Protein 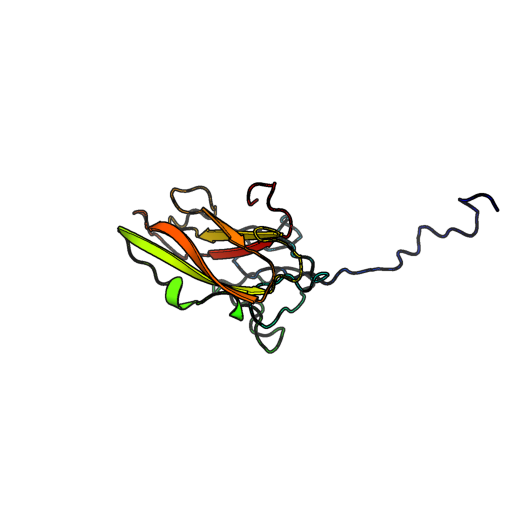AF-A0A962CKL1-F1 (afdb_monomer_lite)

pLDDT: mean 72.69, std 15.19, range [36.28, 95.94]

Radius of gyration: 18.34 Å; chains: 1; bounding box: 30×38×65 Å

Sequence (170 aa):
TVFPDSASNYSVDFGFVQPVDLGDAPNSYATLIANNGPVHPVISALHLGANVDTEVDGQPGVGANGDDGNGVPDDEDGVTVADLTQYIGAPGNVRVSYNNPNPGAASARICGFIDYNGDGVFAGAAETATLDVGSGSGTVTLSFGTVPPGYVGARYARIRISSDTGVACA

Structure (mmCIF, N/CA/C/O backbone):
data_AF-A0A962CKL1-F1
#
_entry.id   AF-A0A962CKL1-F1
#
loop_
_atom_site.group_PDB
_atom_site.id
_atom_site.type_symbol
_atom_site.label_atom_id
_atom_site.label_alt_id
_atom_site.label_comp_id
_atom_site.label_asym_id
_atom_site.label_entity_id
_atom_site.label_seq_id
_atom_site.pdbx_PDB_ins_code
_atom_site.Cartn_x
_atom_site.Cartn_y
_atom_site.Cartn_z
_atom_site.occupancy
_atom_site.B_iso_or_equiv
_atom_site.auth_seq_id
_atom_site.auth_comp_id
_atom_site.auth_asym_id
_atom_site.auth_atom_id
_atom_site.pdbx_PDB_model_num
ATOM 1 N N . THR A 1 1 ? 1.654 -15.298 -47.383 1.00 48.69 1 THR A N 1
ATOM 2 C CA . THR A 1 1 ? 0.928 -16.326 -46.613 1.00 48.69 1 THR A CA 1
ATOM 3 C C . THR A 1 1 ? -0.111 -15.600 -45.792 1.00 48.69 1 THR A C 1
ATOM 5 O O . THR A 1 1 ? 0.226 -14.609 -45.159 1.00 48.69 1 THR A O 1
ATOM 8 N N . VAL A 1 2 ? -1.385 -15.953 -45.953 1.00 51.41 2 VAL A N 1
ATOM 9 C CA . VAL A 1 2 ? -2.489 -15.233 -45.302 1.00 51.41 2 VAL A CA 1
ATOM 10 C C . VAL A 1 2 ? -2.707 -15.869 -43.938 1.00 51.41 2 VAL A C 1
ATOM 12 O O . VAL A 1 2 ? -2.916 -17.074 -43.865 1.00 51.41 2 VAL A O 1
ATOM 15 N N . PHE A 1 3 ? -2.619 -15.058 -42.889 1.00 39.78 3 PHE A N 1
ATOM 16 C CA . PHE A 1 3 ? -3.007 -15.445 -41.540 1.00 39.78 3 PHE A CA 1
ATOM 17 C C . PHE A 1 3 ? -4.482 -15.098 -41.314 1.00 39.78 3 PHE A C 1
ATOM 19 O O . PHE A 1 3 ? -4.913 -14.032 -41.769 1.00 39.78 3 PHE A O 1
ATOM 26 N N . PRO A 1 4 ? -5.240 -15.938 -40.586 1.00 58.47 4 PRO A N 1
ATOM 27 C CA . PRO A 1 4 ? -4.841 -17.222 -39.980 1.00 58.47 4 PRO A CA 1
ATOM 28 C C . PRO A 1 4 ? -4.931 -18.438 -40.933 1.00 58.47 4 PRO A C 1
ATOM 30 O O . PRO A 1 4 ? -5.738 -18.436 -41.862 1.00 58.47 4 PRO A O 1
ATOM 33 N N . ASP A 1 5 ? -4.123 -19.483 -40.687 1.00 73.19 5 ASP A N 1
ATOM 34 C CA . ASP A 1 5 ? -4.080 -20.738 -41.467 1.00 73.19 5 ASP A CA 1
ATOM 35 C C . ASP A 1 5 ? -4.301 -22.005 -40.607 1.00 73.19 5 ASP A C 1
ATOM 37 O O . ASP A 1 5 ? -4.373 -21.950 -39.380 1.00 73.19 5 ASP A O 1
ATOM 41 N N . SER A 1 6 ? -4.410 -23.177 -41.248 1.00 67.94 6 SER A N 1
ATOM 42 C CA . SER A 1 6 ? -4.687 -24.462 -40.582 1.00 67.94 6 SER A CA 1
ATOM 43 C C . SER A 1 6 ? -3.520 -25.034 -39.763 1.00 67.94 6 SER A C 1
ATOM 45 O O . SER A 1 6 ? -3.661 -26.117 -39.200 1.00 67.94 6 SER A O 1
ATOM 47 N N . ALA A 1 7 ? -2.369 -24.352 -39.716 1.00 60.44 7 ALA A N 1
ATOM 48 C CA . ALA A 1 7 ? -1.268 -24.673 -38.806 1.00 60.44 7 ALA A CA 1
ATOM 49 C C . ALA A 1 7 ? -1.383 -23.912 -37.471 1.00 60.44 7 ALA A C 1
ATOM 51 O O . ALA A 1 7 ? -0.624 -24.175 -36.539 1.00 60.44 7 ALA A O 1
ATOM 52 N N . SER A 1 8 ? -2.352 -22.999 -37.357 1.00 52.09 8 SER A N 1
ATOM 53 C CA . SER A 1 8 ? -2.650 -22.270 -36.127 1.00 52.09 8 SER A CA 1
ATOM 54 C C . SER A 1 8 ? -3.422 -23.179 -35.162 1.00 52.09 8 SER A C 1
ATOM 56 O O . SER A 1 8 ? -4.643 -23.309 -35.249 1.00 52.09 8 SER A O 1
ATOM 58 N N . ASN A 1 9 ? -2.712 -23.847 -34.249 1.00 50.22 9 ASN A N 1
ATOM 59 C CA . ASN A 1 9 ? -3.339 -24.590 -33.159 1.00 50.22 9 ASN A CA 1
ATOM 60 C C . ASN A 1 9 ? -3.627 -23.657 -31.971 1.00 50.22 9 ASN A C 1
ATOM 62 O O . ASN A 1 9 ? -2.791 -23.490 -31.087 1.00 50.22 9 ASN A O 1
ATOM 66 N N . TYR A 1 10 ? -4.832 -23.089 -31.930 1.00 47.00 10 TYR A N 1
ATOM 67 C CA . TYR A 1 10 ? -5.313 -22.259 -30.816 1.00 47.00 10 TYR A CA 1
ATOM 68 C C . TYR A 1 10 ? -5.538 -23.033 -29.502 1.00 47.00 10 TYR A C 1
ATOM 70 O O . TYR A 1 10 ? -5.939 -22.431 -28.512 1.00 47.00 10 TYR A O 1
ATOM 78 N N . SER A 1 11 ? -5.316 -24.356 -29.478 1.00 41.16 11 SER A N 1
ATOM 79 C CA . SER A 1 11 ? -5.337 -25.169 -28.255 1.00 41.16 11 SER A CA 1
ATOM 80 C C . SER A 1 11 ? -3.977 -25.237 -27.556 1.00 41.16 11 SER A C 1
ATOM 82 O O . SER A 1 11 ? -3.879 -25.853 -26.496 1.00 41.16 11 SER A O 1
ATOM 84 N N . VAL A 1 12 ? -2.919 -24.696 -28.168 1.00 40.19 12 VAL A N 1
ATOM 85 C CA . VAL A 1 12 ? -1.614 -24.532 -27.525 1.00 40.19 12 VAL A CA 1
ATOM 86 C C . VAL A 1 12 ? -1.570 -23.107 -27.002 1.00 40.19 12 VAL A C 1
ATOM 88 O O . VAL A 1 12 ? -1.140 -22.187 -27.693 1.00 40.19 12 VAL A O 1
ATOM 91 N N . ASP A 1 13 ? -2.072 -22.927 -25.784 1.00 37.38 13 ASP A N 1
ATOM 92 C CA . ASP A 1 13 ? -1.668 -21.789 -24.973 1.00 37.38 13 ASP A CA 1
ATOM 93 C C . ASP A 1 13 ? -0.172 -21.972 -24.693 1.00 37.38 13 ASP A C 1
ATOM 95 O O . ASP A 1 13 ? 0.239 -22.960 -24.074 1.00 37.38 13 ASP A O 1
ATOM 99 N N . PHE A 1 14 ? 0.669 -21.080 -25.221 1.00 36.81 14 PHE A N 1
ATOM 100 C CA . PHE A 1 14 ? 2.058 -20.986 -24.783 1.00 36.81 14 PHE A CA 1
ATOM 101 C C . PHE A 1 14 ? 2.021 -20.375 -23.391 1.00 36.81 14 PHE A C 1
ATOM 103 O O . PHE A 1 14 ? 2.315 -19.192 -23.274 1.00 36.81 14 PHE A O 1
ATOM 110 N N . GLY A 1 15 ? 1.595 -21.177 -22.406 1.00 36.28 15 GLY A N 1
ATOM 111 C CA . GLY A 1 15 ? 1.246 -20.793 -21.045 1.00 36.28 15 GLY A CA 1
ATOM 112 C C . GLY A 1 15 ? 2.263 -19.841 -20.448 1.00 36.28 15 GLY A C 1
ATOM 113 O O . GLY A 1 15 ? 3.187 -20.245 -19.743 1.00 36.28 15 GLY A O 1
ATOM 114 N N . PHE A 1 16 ? 2.075 -18.562 -20.744 1.00 36.53 16 PHE A N 1
ATOM 115 C CA . PHE A 1 16 ? 2.769 -17.477 -20.106 1.00 36.53 16 PHE A CA 1
ATOM 116 C C . PHE A 1 16 ? 1.993 -17.291 -18.819 1.00 36.53 16 PHE A C 1
ATOM 118 O O . PHE A 1 16 ? 1.111 -16.441 -18.716 1.00 36.53 16 PHE A O 1
ATOM 125 N N . VAL A 1 17 ? 2.252 -18.190 -17.867 1.00 44.28 17 VAL A N 1
ATOM 126 C CA . VAL A 1 17 ? 1.864 -17.954 -16.486 1.00 44.28 17 VAL A CA 1
ATOM 127 C C . VAL A 1 17 ? 2.712 -16.768 -16.079 1.00 44.28 17 VAL A C 1
ATOM 129 O O . VAL A 1 17 ? 3.907 -16.894 -15.817 1.00 44.28 17 VAL A O 1
ATOM 132 N N . GLN A 1 18 ? 2.116 -15.589 -16.201 1.00 48.97 18 GLN A N 1
ATOM 133 C CA . GLN A 1 18 ? 2.730 -14.372 -15.737 1.00 48.97 18 GLN A CA 1
ATOM 134 C C . GLN A 1 18 ? 2.933 -14.553 -14.234 1.00 48.97 18 GLN A C 1
ATOM 136 O O . GLN A 1 18 ? 1.946 -14.842 -13.555 1.00 48.97 18 GLN A O 1
ATOM 141 N N . PRO A 1 19 ? 4.168 -14.446 -13.724 1.00 56.81 19 PRO A N 1
ATOM 142 C CA . PRO A 1 19 ? 4.375 -14.512 -12.294 1.00 56.81 19 PRO A CA 1
ATOM 143 C C . PRO A 1 19 ? 3.624 -13.342 -11.663 1.00 56.81 19 PRO A C 1
ATOM 145 O O . PRO A 1 19 ? 3.669 -12.213 -12.172 1.00 56.81 19 PRO A O 1
ATOM 148 N N . VAL A 1 20 ? 2.846 -13.643 -10.637 1.00 57.25 20 VAL A N 1
ATOM 149 C CA . VAL A 1 20 ? 1.989 -12.687 -9.952 1.00 57.25 20 VAL A CA 1
ATOM 150 C C . VAL A 1 20 ? 2.260 -12.788 -8.466 1.00 57.25 20 VAL A C 1
ATOM 152 O O . VAL A 1 20 ? 2.430 -13.892 -7.974 1.00 57.25 20 VAL A O 1
ATOM 155 N N . ASP A 1 21 ? 2.308 -11.641 -7.814 1.00 56.06 21 ASP A N 1
ATOM 156 C CA . ASP A 1 21 ? 2.315 -11.488 -6.366 1.00 56.06 21 ASP A CA 1
ATOM 157 C C . ASP A 1 21 ? 0.844 -11.342 -5.918 1.00 56.06 21 ASP A C 1
ATOM 159 O O . ASP A 1 21 ? 0.056 -10.579 -6.516 1.00 56.06 21 ASP A O 1
ATOM 163 N N . LEU A 1 22 ? 0.437 -12.153 -4.941 1.00 66.94 22 LEU A N 1
ATOM 164 C CA . LEU A 1 22 ? -0.880 -12.120 -4.310 1.00 66.94 22 LEU A CA 1
ATOM 165 C C . LEU A 1 22 ? -0.735 -12.066 -2.793 1.00 66.94 22 LEU A C 1
ATOM 167 O O . LEU A 1 22 ? -0.042 -12.876 -2.210 1.00 66.94 22 LEU A O 1
ATOM 171 N N . GLY A 1 23 ? -1.531 -11.220 -2.139 1.00 62.31 23 GLY A N 1
ATOM 172 C CA . GLY A 1 23 ? -1.434 -11.082 -0.685 1.00 62.31 23 GLY A CA 1
ATOM 173 C C . GLY A 1 23 ? -1.957 -12.273 0.130 1.00 62.31 23 GLY A C 1
ATOM 174 O O . GLY A 1 23 ? -2.495 -13.266 -0.369 1.00 62.31 23 GLY A O 1
ATOM 175 N N . ASP A 1 24 ? -1.943 -12.071 1.439 1.00 58.88 24 ASP A N 1
ATOM 176 C CA . ASP A 1 24 ? -2.086 -13.103 2.468 1.00 58.88 24 ASP A CA 1
ATOM 177 C C . ASP A 1 24 ? -3.053 -12.720 3.606 1.00 58.88 24 ASP A C 1
ATOM 179 O O . ASP A 1 24 ? -3.271 -13.461 4.572 1.00 58.88 24 ASP A O 1
ATOM 183 N N . ALA A 1 25 ? -3.711 -11.563 3.482 1.00 61.66 25 ALA A N 1
ATOM 184 C CA . ALA A 1 25 ? -4.810 -11.172 4.356 1.00 61.66 25 ALA A CA 1
ATOM 185 C C . ALA A 1 25 ? -5.899 -12.267 4.367 1.00 61.66 25 ALA A C 1
ATOM 187 O O . ALA A 1 25 ? -6.071 -12.989 3.379 1.00 61.66 25 ALA A O 1
ATOM 188 N N . PRO A 1 26 ? -6.721 -12.396 5.423 1.00 69.06 26 PRO A N 1
ATOM 189 C CA . PRO A 1 26 ? -7.779 -13.387 5.448 1.00 69.06 26 PRO A CA 1
ATOM 190 C C . PRO A 1 26 ? -8.695 -13.235 4.249 1.00 69.06 26 PRO A C 1
ATOM 192 O O . PRO A 1 26 ? -8.993 -12.130 3.798 1.00 69.06 26 PRO A O 1
ATOM 195 N N . ASN A 1 27 ? -9.238 -14.353 3.786 1.00 66.56 27 ASN A N 1
ATOM 196 C CA . ASN A 1 27 ? -10.038 -14.355 2.571 1.00 66.56 27 ASN A CA 1
ATOM 197 C C . ASN A 1 27 ? -11.337 -13.517 2.661 1.00 66.56 27 ASN A C 1
ATOM 199 O O . ASN A 1 27 ? -11.961 -13.244 1.636 1.00 66.56 27 ASN A O 1
ATOM 203 N N . SER A 1 28 ? -11.740 -13.064 3.858 1.00 68.06 28 SER A N 1
ATOM 204 C CA . SER A 1 28 ? -12.779 -12.035 4.023 1.00 68.06 28 SER A CA 1
ATOM 205 C C . SER A 1 28 ? -12.442 -10.718 3.312 1.00 68.06 28 SER A C 1
ATOM 207 O O . SER A 1 28 ? -13.358 -9.989 2.958 1.00 68.06 28 SER A O 1
ATOM 209 N N . TYR A 1 29 ? -11.162 -10.457 3.030 1.00 64.12 29 TYR A N 1
ATOM 210 C CA . TYR A 1 29 ? -10.662 -9.308 2.266 1.00 64.12 29 TYR A CA 1
ATOM 211 C C . TYR A 1 29 ? -10.466 -9.612 0.771 1.00 64.12 29 TYR A C 1
ATOM 213 O O . TYR A 1 29 ? -9.728 -8.896 0.085 1.00 64.12 29 TYR A O 1
ATOM 221 N N . ALA A 1 30 ? -11.116 -10.673 0.271 1.00 72.12 30 ALA A N 1
ATOM 222 C CA . ALA A 1 30 ? -10.995 -11.175 -1.097 1.00 72.12 30 ALA A CA 1
ATOM 223 C C . ALA A 1 30 ? -9.527 -11.390 -1.481 1.00 72.12 30 ALA A C 1
ATOM 225 O O . ALA A 1 30 ? -8.977 -10.660 -2.290 1.00 72.12 30 ALA A O 1
ATOM 226 N N . THR A 1 31 ? -8.865 -12.340 -0.833 1.00 64.69 31 THR A N 1
ATOM 227 C CA . THR A 1 31 ? -7.433 -12.596 -1.054 1.00 64.69 31 THR A CA 1
ATOM 228 C C . THR A 1 31 ? -7.209 -13.637 -2.145 1.00 64.69 31 THR A C 1
ATOM 230 O O . THR A 1 31 ? -6.295 -13.502 -2.946 1.00 64.69 31 THR A O 1
ATOM 233 N N . LEU A 1 32 ? -8.096 -14.631 -2.242 1.00 67.62 32 LEU A N 1
ATOM 234 C CA . LEU A 1 32 ? -8.010 -15.666 -3.271 1.00 67.62 32 LEU A CA 1
ATOM 235 C C . LEU A 1 32 ? -8.417 -15.142 -4.655 1.00 67.62 32 LEU A C 1
ATOM 237 O O . LEU A 1 32 ? -9.387 -14.385 -4.784 1.00 67.62 32 LEU A O 1
ATOM 241 N N . ILE A 1 33 ? -7.790 -15.669 -5.709 1.00 69.00 33 ILE A N 1
ATOM 242 C CA . ILE A 1 33 ? -8.179 -15.458 -7.115 1.00 69.00 33 ILE A CA 1
ATOM 243 C C . ILE A 1 33 ? -9.645 -15.842 -7.324 1.00 69.00 33 ILE A C 1
ATOM 245 O O . ILE A 1 33 ? -10.391 -15.133 -7.999 1.00 69.00 33 ILE A O 1
ATOM 249 N N . ALA A 1 34 ? -10.094 -16.929 -6.685 1.00 72.31 34 ALA A N 1
ATOM 250 C CA . ALA A 1 34 ? -11.485 -17.389 -6.736 1.00 72.31 34 ALA A CA 1
ATOM 251 C C . ALA A 1 34 ? -12.500 -16.337 -6.244 1.00 72.31 34 ALA A C 1
ATOM 253 O O . ALA A 1 34 ? -13.673 -16.388 -6.616 1.00 72.31 34 ALA A O 1
ATOM 254 N N . ASN A 1 35 ? -12.041 -15.370 -5.446 1.00 68.56 35 ASN A N 1
ATOM 255 C CA . ASN A 1 35 ? -12.834 -14.268 -4.919 1.00 68.56 35 ASN A CA 1
ATOM 256 C C . ASN A 1 35 ? -12.581 -12.944 -5.666 1.00 68.56 35 ASN A C 1
ATOM 258 O O . ASN A 1 35 ? -12.960 -11.889 -5.161 1.00 68.56 35 ASN A O 1
ATOM 262 N N . ASN A 1 36 ? -11.973 -12.988 -6.860 1.00 64.75 36 ASN 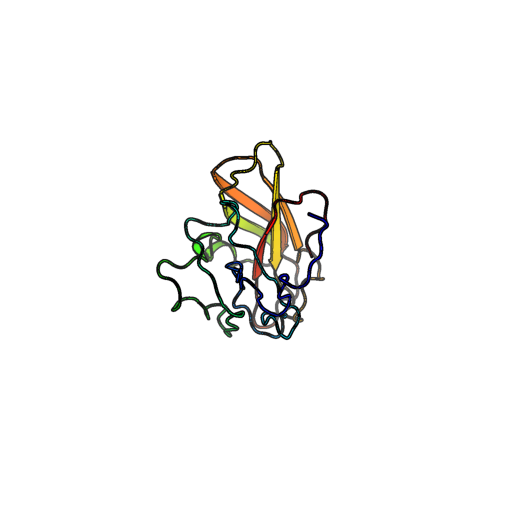A N 1
ATOM 263 C CA . ASN A 1 36 ? -11.457 -11.821 -7.586 1.00 64.75 36 ASN A CA 1
ATOM 264 C C . ASN A 1 36 ? -10.507 -10.985 -6.723 1.00 64.75 36 ASN A C 1
ATOM 266 O O . ASN A 1 36 ? -10.593 -9.754 -6.696 1.00 64.75 36 ASN A O 1
ATOM 270 N N . GLY A 1 37 ? -9.638 -11.674 -5.983 1.00 58.56 37 GLY A N 1
ATOM 271 C CA . GLY A 1 37 ? -8.631 -11.021 -5.179 1.00 58.56 37 GLY A CA 1
ATOM 272 C C . GLY A 1 37 ? -7.614 -10.244 -6.012 1.00 58.56 37 GLY A C 1
ATOM 273 O O . GLY A 1 37 ? -7.544 -10.398 -7.234 1.00 58.56 37 GLY A O 1
ATOM 274 N N . PRO A 1 38 ? -6.849 -9.355 -5.369 1.00 62.56 38 PRO A N 1
ATOM 275 C CA . PRO A 1 38 ? -5.857 -8.547 -6.051 1.00 62.56 38 PRO A CA 1
ATOM 276 C C . PRO A 1 38 ? -4.741 -9.415 -6.601 1.00 62.56 38 PRO A C 1
ATOM 278 O O . PRO A 1 38 ? -4.272 -10.320 -5.924 1.00 62.56 38 PRO A O 1
ATOM 281 N N . VAL A 1 39 ? -4.299 -9.075 -7.804 1.00 64.94 39 VAL A N 1
ATOM 282 C CA . VAL A 1 39 ? -3.209 -9.756 -8.495 1.00 64.94 39 VAL A CA 1
ATOM 283 C C . VAL A 1 39 ? -2.204 -8.692 -8.912 1.00 64.94 39 VAL A C 1
ATOM 285 O O . VAL A 1 39 ? -2.589 -7.735 -9.597 1.00 64.94 39 VAL A O 1
ATOM 288 N N . HIS A 1 40 ? -0.941 -8.834 -8.512 1.00 67.94 40 HIS A N 1
ATOM 289 C CA . HIS A 1 40 ? 0.141 -7.927 -8.887 1.00 67.94 40 HIS A CA 1
ATOM 290 C C . HIS A 1 40 ? 1.096 -8.587 -9.891 1.00 67.94 40 HIS A C 1
ATOM 292 O O . HIS A 1 40 ? 1.806 -9.523 -9.562 1.00 67.94 40 HIS A O 1
ATOM 298 N N . PRO A 1 41 ? 1.114 -8.156 -11.162 1.00 62.31 41 PRO A N 1
ATOM 299 C CA . PRO A 1 41 ? 2.068 -8.656 -12.150 1.00 62.31 41 PRO A CA 1
ATOM 300 C C . PRO A 1 41 ? 3.547 -8.392 -11.821 1.00 62.31 41 PRO A C 1
ATOM 302 O O . PRO A 1 41 ? 4.024 -7.262 -11.962 1.00 62.31 41 PRO A O 1
ATOM 305 N N . VAL A 1 42 ? 4.335 -9.448 -11.603 1.00 64.50 42 VAL A N 1
ATOM 306 C CA . VAL A 1 42 ? 5.802 -9.375 -11.446 1.00 64.50 42 VAL A CA 1
ATOM 307 C C . VAL A 1 42 ? 6.489 -9.366 -12.821 1.00 64.50 42 VAL A C 1
ATOM 309 O O . VAL A 1 42 ? 7.302 -10.215 -13.179 1.00 64.50 42 VAL A O 1
ATOM 312 N N . ILE A 1 43 ? 6.104 -8.411 -13.668 1.00 58.78 43 ILE A N 1
ATOM 313 C CA . ILE A 1 43 ? 6.655 -8.232 -15.029 1.00 58.78 43 ILE A CA 1
ATOM 314 C C . ILE A 1 43 ? 7.502 -6.971 -15.170 1.00 58.78 43 ILE A C 1
ATOM 316 O O . ILE A 1 43 ? 8.213 -6.792 -16.159 1.00 58.78 43 ILE A O 1
ATOM 320 N N . SER A 1 44 ? 7.428 -6.084 -14.184 1.00 61.88 44 SER A N 1
ATOM 321 C CA . SER A 1 44 ? 8.189 -4.845 -14.136 1.00 61.88 44 SER A CA 1
ATOM 322 C C . SER A 1 44 ? 9.032 -4.837 -12.876 1.00 61.88 44 SER A C 1
ATOM 324 O O . SER A 1 44 ? 8.554 -5.256 -11.833 1.00 61.88 44 SER A O 1
ATOM 326 N N . ALA A 1 45 ? 10.232 -4.257 -12.926 1.00 76.69 45 ALA A N 1
ATOM 327 C CA . ALA A 1 45 ? 10.995 -3.933 -11.716 1.00 76.69 45 ALA A CA 1
ATOM 328 C C . ALA A 1 45 ? 10.292 -2.877 -10.822 1.00 76.69 45 ALA A C 1
ATOM 330 O O . ALA A 1 45 ? 10.937 -2.264 -9.982 1.00 76.69 45 ALA A O 1
ATOM 331 N N . LEU A 1 46 ? 8.998 -2.609 -11.045 1.00 82.62 46 LEU A N 1
ATOM 332 C CA . LEU A 1 46 ? 8.147 -1.813 -10.180 1.00 82.62 46 LEU A CA 1
ATOM 333 C C . LEU A 1 46 ? 7.628 -2.716 -9.067 1.00 82.62 46 LEU A C 1
ATOM 335 O O . LEU A 1 46 ? 6.793 -3.579 -9.325 1.00 82.62 46 LEU A O 1
ATOM 339 N N . HIS A 1 47 ? 8.099 -2.487 -7.853 1.00 83.38 47 HIS A N 1
ATOM 340 C CA . HIS A 1 47 ? 7.708 -3.279 -6.699 1.00 83.38 47 HIS A CA 1
ATOM 341 C C . HIS A 1 47 ? 7.848 -2.480 -5.407 1.00 83.38 47 HIS A C 1
ATOM 343 O O . HIS A 1 47 ? 8.470 -1.409 -5.375 1.00 83.38 47 HIS A O 1
ATOM 349 N N . LEU A 1 48 ? 7.228 -2.990 -4.349 1.00 80.44 48 LEU A N 1
ATOM 350 C CA . LEU A 1 48 ? 7.537 -2.565 -2.993 1.00 80.44 48 LEU A CA 1
ATOM 351 C C . LEU A 1 48 ? 8.775 -3.329 -2.518 1.00 80.44 48 LEU A C 1
ATOM 353 O O . LEU A 1 48 ? 9.118 -4.362 -3.084 1.00 80.44 48 LEU A O 1
ATOM 357 N N . GLY A 1 49 ? 9.490 -2.784 -1.541 1.00 77.81 49 GLY A N 1
ATOM 358 C CA . GLY A 1 49 ? 10.527 -3.573 -0.885 1.00 77.81 49 GLY A CA 1
ATOM 359 C C . GLY A 1 49 ? 11.776 -3.853 -1.721 1.00 77.81 49 GLY A C 1
ATOM 360 O O . GLY A 1 49 ? 12.036 -3.200 -2.740 1.00 77.81 49 GLY A O 1
ATOM 361 N N . ALA A 1 50 ? 12.603 -4.774 -1.233 1.00 69.88 50 ALA A N 1
ATOM 362 C CA . ALA A 1 50 ? 13.811 -5.248 -1.902 1.00 69.88 50 ALA A CA 1
ATOM 363 C C . ALA A 1 50 ? 13.603 -6.598 -2.597 1.00 69.88 50 ALA A C 1
ATOM 365 O O . ALA A 1 50 ? 14.319 -6.877 -3.564 1.00 69.88 50 ALA A O 1
ATOM 366 N N . ASN A 1 51 ? 12.646 -7.395 -2.128 1.00 68.00 51 ASN A N 1
ATOM 367 C CA . ASN A 1 51 ? 12.308 -8.700 -2.678 1.00 68.00 51 ASN A CA 1
ATOM 368 C C . ASN A 1 51 ? 10.874 -8.683 -3.221 1.00 68.00 51 ASN A C 1
ATOM 370 O O . ASN A 1 51 ? 10.080 -7.825 -2.859 1.00 68.00 51 ASN A O 1
ATOM 374 N N . VAL A 1 52 ? 10.617 -9.578 -4.169 1.00 67.75 52 VAL A N 1
ATOM 375 C CA . VAL A 1 52 ? 9.297 -9.895 -4.721 1.00 67.75 52 VAL A CA 1
ATOM 376 C C . VAL A 1 52 ? 9.341 -11.382 -5.007 1.00 67.75 52 VAL A C 1
ATOM 378 O O . VAL A 1 52 ? 10.269 -11.827 -5.703 1.00 67.75 52 VAL A O 1
ATOM 381 N N . ASP A 1 53 ? 8.387 -12.139 -4.502 1.00 65.44 53 ASP A N 1
ATOM 382 C CA . ASP A 1 53 ? 8.136 -13.502 -4.940 1.00 65.44 53 ASP A CA 1
ATOM 383 C C . ASP A 1 53 ? 6.790 -13.591 -5.670 1.00 65.44 53 ASP A C 1
ATOM 385 O O . ASP A 1 53 ? 6.303 -12.606 -6.230 1.00 65.44 53 ASP A O 1
ATOM 389 N N . THR A 1 54 ? 6.374 -14.816 -5.973 1.00 60.88 54 THR A N 1
ATOM 390 C CA . THR A 1 54 ? 5.285 -15.049 -6.920 1.00 60.88 54 THR A CA 1
ATOM 391 C C . THR A 1 54 ? 4.491 -16.264 -6.485 1.00 60.88 54 THR A C 1
ATOM 393 O O . THR A 1 54 ? 5.042 -17.371 -6.397 1.00 60.88 54 THR A O 1
ATOM 396 N N . GLU A 1 55 ? 3.183 -16.100 -6.352 1.00 63.81 55 GLU A N 1
ATOM 397 C CA . GLU A 1 55 ? 2.274 -17.119 -5.859 1.00 63.81 55 GLU A CA 1
ATOM 398 C C . GLU A 1 55 ? 1.341 -17.594 -6.976 1.00 63.81 55 GLU A C 1
ATOM 400 O O . GLU A 1 55 ? 1.074 -16.933 -7.982 1.00 63.81 55 GLU A O 1
ATOM 405 N N . VAL A 1 56 ? 0.823 -18.811 -6.806 1.00 58.75 56 VAL A N 1
ATOM 406 C CA . VAL A 1 56 ? -0.180 -19.386 -7.718 1.00 58.75 56 VAL A CA 1
ATOM 407 C C . VAL A 1 56 ? -1.605 -18.969 -7.316 1.00 58.75 56 VAL A C 1
ATOM 409 O O . VAL A 1 56 ? -2.507 -18.999 -8.153 1.00 58.75 56 VAL A O 1
ATOM 412 N N . ASP A 1 57 ? -1.812 -18.594 -6.051 1.00 55.25 57 ASP A N 1
ATOM 413 C CA . ASP A 1 57 ? -3.042 -18.045 -5.463 1.00 55.25 57 ASP A CA 1
ATOM 414 C C . ASP A 1 57 ? -2.669 -17.323 -4.150 1.00 55.25 57 ASP A C 1
ATOM 416 O O . ASP A 1 57 ? -1.594 -17.582 -3.610 1.00 55.25 57 ASP A O 1
ATOM 420 N N . GLY A 1 58 ? -3.543 -16.464 -3.623 1.00 56.47 58 GLY A N 1
ATOM 421 C CA . GLY A 1 58 ? -3.286 -15.765 -2.359 1.00 56.47 58 GLY A CA 1
ATOM 422 C C . GLY A 1 58 ? -3.222 -16.727 -1.169 1.00 56.47 58 GLY A C 1
ATOM 423 O O . GLY A 1 58 ? -3.877 -17.776 -1.171 1.00 56.47 58 GLY A O 1
ATOM 424 N N . GLN A 1 59 ? -2.475 -16.364 -0.128 1.00 65.25 59 GLN A N 1
ATOM 425 C CA . GLN A 1 59 ? -2.198 -17.236 1.020 1.00 65.25 59 GLN A CA 1
ATOM 426 C C . GLN A 1 59 ? -2.875 -16.723 2.302 1.00 65.25 59 GLN A C 1
ATOM 428 O O . GLN A 1 59 ? -2.215 -16.245 3.215 1.00 65.25 59 GLN A O 1
ATOM 433 N N . PRO A 1 60 ? -4.214 -16.790 2.433 1.00 63.25 60 PRO A N 1
ATOM 434 C CA . PRO A 1 60 ? -4.917 -16.146 3.537 1.00 63.25 60 PRO A CA 1
ATOM 435 C C . PRO A 1 60 ? -4.547 -16.741 4.905 1.00 63.25 60 PRO A C 1
ATOM 437 O O . PRO A 1 60 ? -4.909 -17.876 5.228 1.00 63.25 60 PRO A O 1
ATOM 440 N N . GLY A 1 61 ? -3.927 -15.932 5.759 1.00 58.12 61 GLY A N 1
ATOM 441 C CA . GLY A 1 61 ? -3.605 -16.237 7.149 1.00 58.12 61 GLY A CA 1
ATOM 442 C C . GLY A 1 61 ? -4.326 -15.305 8.124 1.00 58.12 61 GLY A C 1
ATOM 443 O O . GLY A 1 61 ? -4.565 -14.135 7.841 1.00 58.12 61 GLY A O 1
ATOM 444 N N . VAL A 1 62 ? -4.654 -15.795 9.326 1.00 58.75 62 VAL A N 1
ATOM 445 C CA . VAL A 1 62 ? -5.180 -14.928 10.409 1.00 58.75 62 VAL A CA 1
ATOM 446 C C . VAL A 1 62 ? -4.137 -13.888 10.840 1.00 58.75 62 VAL A C 1
ATOM 448 O O . VAL A 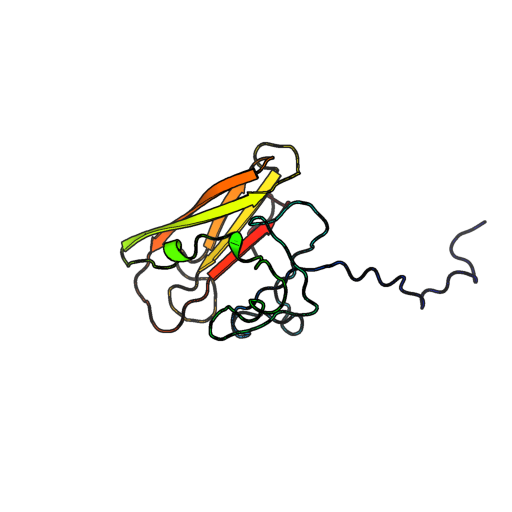1 62 ? -4.497 -12.839 11.365 1.00 58.75 62 VAL A O 1
ATOM 451 N N . GLY A 1 63 ? -2.852 -14.178 10.628 1.00 57.84 63 GLY A N 1
ATOM 452 C CA . GLY A 1 63 ? -1.766 -13.240 10.877 1.00 57.84 63 GLY A CA 1
ATOM 453 C C . GLY A 1 63 ? -1.531 -12.230 9.758 1.00 57.84 63 GLY A C 1
ATOM 454 O O . GLY A 1 63 ? -0.841 -11.261 10.046 1.00 57.84 63 GLY A O 1
ATOM 455 N N . ALA A 1 64 ? -2.107 -12.435 8.557 1.00 57.84 64 ALA A N 1
ATOM 456 C CA . ALA A 1 64 ? -1.493 -11.972 7.306 1.00 57.84 64 ALA A CA 1
ATOM 457 C C . ALA A 1 64 ? -0.001 -12.329 7.342 1.00 57.84 64 ALA A C 1
ATOM 459 O O . ALA A 1 64 ? 0.836 -11.488 7.650 1.00 57.84 64 ALA A O 1
ATOM 460 N N . ASN A 1 65 ? 0.254 -13.638 7.235 1.00 63.31 65 ASN A N 1
ATOM 461 C CA . ASN A 1 65 ? 1.603 -14.188 7.283 1.00 63.31 65 ASN A CA 1
ATOM 462 C C . ASN A 1 65 ? 1.705 -15.534 6.518 1.00 63.31 65 ASN A C 1
ATOM 464 O O . ASN A 1 65 ? 2.367 -16.491 6.941 1.00 63.31 65 ASN A O 1
ATOM 468 N N . GLY A 1 66 ? 0.823 -15.718 5.532 1.00 56.03 66 GLY A N 1
ATOM 469 C CA . GLY A 1 66 ? 0.542 -17.036 4.947 1.00 56.03 66 GLY A CA 1
ATOM 470 C C . GLY A 1 66 ? 1.565 -17.481 3.902 1.00 56.03 66 GLY A C 1
ATOM 471 O O . GLY A 1 66 ? 1.691 -18.681 3.641 1.00 56.03 66 GLY A O 1
ATOM 472 N N . ASP A 1 67 ? 2.293 -16.522 3.357 1.00 58.72 67 ASP A N 1
ATOM 473 C CA . ASP A 1 67 ? 3.406 -16.592 2.415 1.00 58.72 67 ASP A CA 1
ATOM 474 C C . ASP A 1 67 ? 4.783 -16.399 3.072 1.00 58.72 67 ASP A C 1
ATOM 476 O O . ASP A 1 67 ? 5.756 -16.799 2.441 1.00 58.72 67 ASP A O 1
ATOM 480 N N . ASP A 1 68 ? 4.879 -16.050 4.370 1.00 61.56 68 ASP A N 1
ATOM 481 C CA . ASP A 1 68 ? 6.146 -15.979 5.147 1.00 61.56 68 ASP A CA 1
ATOM 482 C C . ASP A 1 68 ? 7.090 -17.198 4.973 1.00 61.56 68 ASP A C 1
ATOM 484 O O . ASP A 1 68 ? 8.292 -17.179 5.264 1.00 61.56 68 ASP A O 1
ATOM 488 N N . GLY A 1 69 ? 6.521 -18.357 4.624 1.00 56.00 69 GLY A N 1
ATOM 489 C CA . GLY A 1 69 ? 7.238 -19.617 4.432 1.00 56.00 69 GLY A CA 1
ATOM 490 C C . GLY A 1 69 ? 7.585 -19.951 2.981 1.00 56.00 69 GLY A C 1
ATOM 491 O O . GLY A 1 69 ? 8.191 -21.004 2.750 1.00 56.00 69 GLY A O 1
ATOM 492 N N . ASN A 1 70 ? 7.174 -19.124 2.020 1.00 56.88 70 ASN A N 1
ATOM 493 C CA . ASN A 1 70 ? 7.080 -19.478 0.610 1.00 56.88 70 ASN A CA 1
ATOM 494 C C . ASN A 1 70 ? 7.874 -18.581 -0.356 1.00 56.88 70 ASN A C 1
ATOM 496 O O . ASN A 1 70 ? 7.791 -18.813 -1.550 1.00 56.88 70 ASN A O 1
ATOM 500 N N . GLY A 1 71 ? 8.785 -17.748 0.135 1.00 52.56 71 GLY A N 1
ATOM 501 C CA . GLY A 1 71 ? 9.827 -17.116 -0.671 1.00 52.56 71 GLY A CA 1
ATOM 502 C C . GLY A 1 71 ? 10.839 -16.467 0.251 1.00 52.56 71 GLY A C 1
ATOM 503 O O . GLY A 1 71 ? 10.585 -15.439 0.846 1.00 52.56 71 GLY A O 1
ATOM 504 N N . VAL A 1 72 ? 12.000 -17.096 0.452 1.00 53.72 72 VAL A N 1
ATOM 505 C CA . VAL A 1 72 ? 13.046 -16.507 1.303 1.00 53.72 72 VAL A CA 1
ATOM 506 C C . VAL A 1 72 ? 14.024 -15.730 0.416 1.00 53.72 72 VAL A C 1
ATOM 508 O O . VAL A 1 72 ? 14.694 -16.367 -0.409 1.00 53.72 72 VAL A O 1
ATOM 511 N N . PRO A 1 73 ? 14.206 -14.409 0.620 1.00 53.69 73 PRO A N 1
ATOM 512 C CA . PRO A 1 73 ? 13.648 -13.581 1.700 1.00 53.69 73 PRO A CA 1
ATOM 513 C C . PRO A 1 73 ? 12.227 -13.061 1.415 1.00 53.69 73 PRO A C 1
ATOM 515 O O . PRO A 1 73 ? 11.959 -12.716 0.270 1.00 53.69 73 PRO A O 1
ATOM 518 N N . ASP A 1 74 ? 11.438 -12.950 2.490 1.00 60.28 74 ASP A N 1
ATOM 519 C CA . ASP A 1 74 ? 10.092 -12.347 2.587 1.00 60.28 74 ASP A CA 1
ATOM 520 C C . ASP A 1 74 ? 9.952 -11.067 1.756 1.00 60.28 74 ASP A C 1
ATOM 522 O O . ASP A 1 74 ? 10.826 -10.186 1.839 1.00 60.28 74 ASP A O 1
ATOM 526 N N . ASP A 1 75 ? 8.879 -10.935 0.986 1.00 53.25 75 ASP A N 1
ATOM 527 C CA . ASP A 1 75 ? 8.620 -9.782 0.123 1.00 53.25 75 ASP A CA 1
ATOM 528 C C . ASP A 1 75 ? 7.741 -8.695 0.788 1.00 53.25 75 ASP A C 1
ATOM 530 O O . ASP A 1 75 ? 7.681 -7.552 0.318 1.00 53.25 75 ASP A O 1
ATOM 534 N N . GLU A 1 76 ? 7.242 -8.932 2.008 1.00 59.34 76 GLU A N 1
ATOM 535 C CA . GLU A 1 76 ? 6.641 -7.921 2.898 1.00 59.34 76 GLU A CA 1
ATOM 536 C C . GLU A 1 76 ? 7.648 -6.872 3.420 1.00 59.34 76 GLU A C 1
ATOM 538 O O . GLU A 1 76 ? 7.298 -5.959 4.184 1.00 59.34 76 GLU A O 1
ATOM 543 N N . ASP A 1 77 ? 8.911 -6.917 2.985 1.00 65.06 77 ASP A N 1
ATOM 544 C CA . ASP A 1 77 ? 9.949 -5.935 3.326 1.00 65.06 77 ASP A CA 1
ATOM 545 C C . ASP A 1 77 ? 9.701 -4.523 2.732 1.00 65.06 77 ASP A C 1
ATOM 547 O O . ASP A 1 77 ? 10.424 -3.554 3.022 1.00 65.06 77 ASP A O 1
ATOM 551 N N . GLY A 1 78 ? 8.621 -4.390 1.956 1.00 70.06 78 GLY A N 1
ATOM 552 C CA . GLY A 1 78 ? 8.051 -3.157 1.422 1.00 70.06 78 GLY A CA 1
ATOM 553 C C . GLY A 1 78 ? 7.435 -2.207 2.447 1.00 70.06 78 GLY A C 1
ATOM 554 O O . GLY A 1 78 ? 7.326 -1.003 2.188 1.00 70.06 78 GLY A O 1
ATOM 555 N N . VAL A 1 79 ? 7.028 -2.706 3.616 1.00 78.00 79 VAL A N 1
ATOM 556 C CA . VAL A 1 79 ? 6.280 -1.929 4.615 1.00 78.00 79 VAL A CA 1
ATOM 557 C C . VAL A 1 79 ? 6.977 -1.980 5.966 1.00 78.00 79 VAL A C 1
ATOM 559 O O . VAL A 1 79 ? 7.349 -3.029 6.480 1.00 78.00 79 VAL A O 1
ATOM 562 N N . THR A 1 80 ? 7.116 -0.825 6.623 1.00 77.00 80 THR A N 1
ATOM 563 C CA . THR A 1 80 ? 7.572 -0.830 8.018 1.00 77.00 80 THR A CA 1
ATOM 564 C C . THR A 1 80 ? 6.442 -1.301 8.935 1.00 77.00 80 THR A C 1
ATOM 566 O O . THR A 1 80 ? 5.629 -0.495 9.378 1.00 77.00 80 THR A O 1
ATOM 569 N N . VAL A 1 81 ? 6.419 -2.591 9.281 1.00 69.38 81 VAL A N 1
ATOM 570 C CA . VAL A 1 81 ? 5.370 -3.221 10.114 1.00 69.38 81 VAL A CA 1
ATOM 571 C C . VAL A 1 81 ? 5.129 -2.489 11.444 1.00 69.38 81 VAL A C 1
ATOM 573 O O . VAL A 1 81 ? 3.993 -2.369 11.902 1.00 69.38 81 VAL A O 1
ATOM 576 N N . ALA A 1 82 ? 6.171 -1.910 12.055 1.00 71.62 82 ALA A N 1
ATOM 577 C CA . ALA A 1 82 ? 6.030 -1.116 13.281 1.00 71.62 82 ALA A CA 1
ATOM 578 C C . ALA A 1 82 ? 5.098 0.104 13.115 1.00 71.62 82 ALA A C 1
ATOM 580 O O . ALA A 1 82 ? 4.434 0.500 14.074 1.00 71.62 82 ALA A O 1
ATOM 581 N N . ASP A 1 83 ? 5.004 0.665 11.907 1.00 77.19 83 ASP A N 1
ATOM 582 C CA . ASP A 1 83 ? 4.142 1.807 11.594 1.00 77.19 83 ASP A CA 1
ATOM 583 C C . ASP A 1 83 ? 2.652 1.409 11.479 1.00 77.19 83 ASP A C 1
ATOM 585 O O . ASP A 1 83 ? 1.778 2.278 11.483 1.00 77.19 83 ASP A O 1
ATOM 589 N N . LEU A 1 84 ? 2.341 0.105 11.436 1.00 74.88 84 LEU A N 1
ATOM 590 C CA . LEU A 1 84 ? 0.972 -0.428 11.507 1.00 74.88 84 LEU A CA 1
ATOM 591 C C . LEU A 1 84 ? 0.450 -0.501 12.956 1.00 74.88 84 LEU A C 1
ATOM 593 O O . LEU A 1 84 ? -0.748 -0.673 13.190 1.00 74.88 84 LEU A O 1
ATOM 597 N N . THR A 1 85 ? 1.318 -0.293 13.956 1.00 77.56 85 THR A N 1
ATOM 598 C CA . THR A 1 85 ? 0.901 -0.120 15.356 1.00 77.56 85 THR A CA 1
ATOM 599 C C . THR A 1 85 ? 0.466 1.325 15.600 1.00 77.56 85 THR A C 1
ATOM 601 O O . THR A 1 85 ? 1.247 2.173 16.031 1.00 77.56 85 THR A O 1
ATOM 604 N N . GLN A 1 86 ? -0.803 1.610 15.315 1.00 80.25 86 GLN A N 1
ATOM 605 C CA . GLN A 1 86 ? -1.343 2.971 15.310 1.00 80.25 86 GLN A CA 1
ATOM 606 C C . GLN A 1 86 ? -2.306 3.265 16.468 1.00 80.25 86 GLN A C 1
ATOM 608 O O . GLN A 1 86 ? -2.943 2.364 17.021 1.00 80.25 86 GLN A O 1
ATOM 613 N N . TYR A 1 87 ? -2.407 4.552 16.825 1.00 82.38 87 TYR A N 1
ATOM 614 C CA . TYR A 1 87 ? -3.156 5.050 17.982 1.00 82.38 87 TYR A CA 1
ATOM 615 C C . TYR A 1 87 ? -4.233 6.056 17.573 1.00 82.38 87 TYR A C 1
ATOM 617 O O . TYR A 1 87 ? -3.990 6.938 16.751 1.00 82.38 87 TYR A O 1
ATOM 625 N N . ILE A 1 88 ? -5.396 5.974 18.224 1.00 85.88 88 ILE A N 1
ATOM 626 C CA . ILE A 1 88 ? -6.533 6.878 17.993 1.00 85.88 88 ILE A CA 1
ATOM 627 C C . ILE A 1 88 ? -6.105 8.337 18.111 1.00 85.88 88 ILE A C 1
ATOM 629 O O . ILE A 1 88 ? -5.502 8.730 19.110 1.00 85.88 88 ILE A O 1
ATOM 633 N N . GLY A 1 89 ? -6.456 9.151 17.115 1.00 86.25 89 GLY A N 1
ATOM 634 C CA . GLY A 1 89 ? -6.165 10.585 17.127 1.00 86.25 89 GLY A CA 1
ATOM 635 C C . GLY A 1 89 ? -4.708 10.945 16.819 1.00 86.25 89 GLY A C 1
ATOM 636 O O . GLY A 1 89 ? -4.402 12.130 16.695 1.00 86.25 89 GLY A O 1
ATOM 637 N N . ALA A 1 90 ? -3.815 9.964 16.662 1.00 89.44 90 ALA A N 1
ATOM 638 C CA . ALA A 1 90 ? -2.470 10.191 16.144 1.00 89.44 90 ALA A CA 1
ATOM 639 C C . ALA A 1 90 ? -2.485 10.291 14.601 1.00 89.44 90 ALA A C 1
ATOM 641 O O . ALA A 1 90 ? -3.510 10.030 13.967 1.00 89.44 90 ALA A O 1
ATOM 642 N N . PRO A 1 91 ? -1.370 10.683 13.963 1.00 91.38 91 PRO A N 1
ATOM 643 C CA . PRO A 1 91 ? -1.196 10.519 12.522 1.00 91.38 91 PRO A CA 1
ATOM 644 C C . PRO A 1 91 ? -1.043 9.037 12.131 1.00 91.38 91 PRO A C 1
ATOM 646 O O . PRO A 1 91 ? -0.164 8.352 12.653 1.00 91.38 91 PRO A O 1
ATOM 649 N N . GLY A 1 92 ? -1.859 8.560 11.190 1.00 88.94 92 GLY A N 1
ATOM 650 C CA . GLY A 1 92 ? -1.758 7.238 10.565 1.00 88.94 92 GLY A CA 1
ATOM 651 C C . GLY A 1 92 ? -0.740 7.251 9.430 1.00 88.94 92 GLY A C 1
ATOM 652 O O . GLY A 1 92 ? -1.102 7.292 8.257 1.00 88.94 92 GLY A O 1
ATOM 653 N N . ASN A 1 93 ? 0.542 7.300 9.777 1.00 92.19 93 ASN A N 1
ATOM 654 C CA . ASN A 1 93 ? 1.635 7.329 8.809 1.00 92.19 93 ASN A CA 1
ATOM 655 C C . ASN A 1 93 ? 2.251 5.937 8.675 1.00 92.19 93 ASN A C 1
ATOM 657 O O . ASN A 1 93 ? 2.571 5.327 9.689 1.00 92.19 93 ASN A O 1
ATOM 661 N N . VAL A 1 94 ? 2.465 5.483 7.440 1.00 88.31 94 VAL A N 1
ATOM 662 C CA . VAL A 1 94 ? 3.099 4.198 7.121 1.00 88.31 94 VAL A CA 1
ATOM 663 C C . VAL A 1 94 ? 4.273 4.439 6.184 1.00 88.31 94 VAL A C 1
ATOM 665 O O . VAL A 1 94 ? 4.104 5.023 5.111 1.00 88.31 94 VAL A O 1
ATOM 668 N N . ARG A 1 95 ? 5.478 4.018 6.575 1.00 90.75 95 ARG A N 1
ATOM 669 C CA . ARG A 1 95 ? 6.640 4.047 5.681 1.00 90.75 95 ARG A CA 1
ATOM 670 C C . ARG A 1 95 ? 6.617 2.862 4.729 1.00 90.75 95 ARG A C 1
ATOM 672 O O . ARG A 1 95 ? 6.484 1.718 5.161 1.00 90.75 95 ARG A O 1
ATOM 679 N N . VAL A 1 96 ? 6.803 3.176 3.451 1.00 88.50 96 VAL A N 1
ATOM 680 C CA . VAL A 1 96 ? 6.788 2.228 2.337 1.00 88.50 96 VAL A CA 1
ATOM 681 C C . VAL A 1 96 ? 8.075 2.386 1.531 1.00 88.50 96 VAL A C 1
ATOM 683 O O . VAL A 1 96 ? 8.395 3.492 1.078 1.00 88.50 96 VAL A O 1
ATOM 686 N N . SER A 1 97 ? 8.838 1.307 1.387 1.00 89.88 97 SER A N 1
ATOM 687 C CA . SER A 1 97 ? 9.964 1.207 0.457 1.00 89.88 97 SER A CA 1
ATOM 688 C C . SER A 1 97 ? 9.444 0.802 -0.919 1.00 89.88 97 SER A C 1
ATOM 690 O O . SER A 1 97 ? 8.546 -0.027 -1.043 1.00 89.88 97 SER A O 1
ATOM 692 N N . TYR A 1 98 ? 9.985 1.418 -1.965 1.00 88.56 98 TYR A N 1
ATOM 693 C CA . TYR A 1 98 ? 9.601 1.117 -3.338 1.00 88.56 98 TYR A CA 1
ATOM 694 C C . TYR A 1 98 ? 10.804 1.163 -4.271 1.00 88.56 98 TYR A C 1
ATOM 696 O O . TYR A 1 98 ? 11.783 1.880 -4.029 1.00 88.56 98 TYR A O 1
ATOM 704 N N . ASN A 1 99 ? 10.674 0.446 -5.378 1.00 89.81 99 ASN A N 1
ATOM 705 C CA . ASN A 1 99 ? 11.515 0.552 -6.553 1.00 89.81 99 ASN A CA 1
ATOM 706 C C . ASN A 1 99 ? 10.625 0.870 -7.757 1.00 89.81 99 ASN A C 1
ATOM 708 O O . ASN A 1 99 ? 9.645 0.174 -8.000 1.00 89.81 99 ASN A O 1
ATOM 712 N N . ASN A 1 100 ? 10.938 1.932 -8.499 1.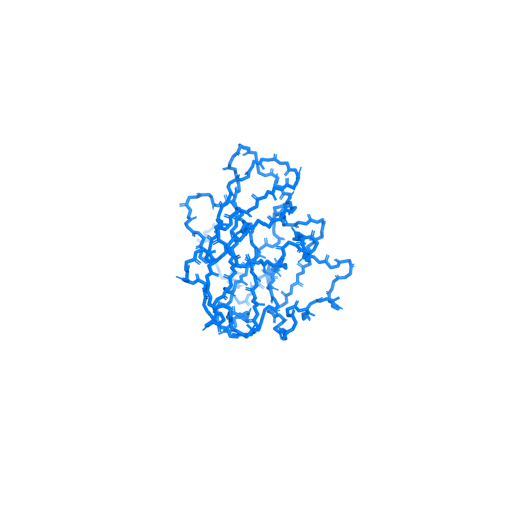00 90.38 100 ASN A N 1
ATOM 713 C CA . ASN A 1 100 ? 10.193 2.347 -9.682 1.00 90.38 100 ASN A CA 1
ATOM 714 C C . ASN A 1 100 ? 11.137 2.545 -10.882 1.00 90.38 100 ASN A C 1
ATOM 716 O O . ASN A 1 100 ? 11.854 3.550 -10.950 1.00 90.38 100 ASN A O 1
ATOM 720 N N . PRO A 1 101 ? 11.119 1.635 -11.871 1.00 88.25 101 PRO A N 1
ATOM 721 C CA . PRO A 1 101 ? 11.974 1.722 -13.049 1.00 88.25 101 PRO A CA 1
ATOM 722 C C . PRO A 1 101 ? 11.431 2.709 -14.091 1.00 88.25 101 PRO A C 1
ATOM 724 O O . PRO A 1 101 ? 12.137 3.051 -15.040 1.00 88.25 101 PRO A O 1
ATOM 727 N N . ASN A 1 102 ? 10.179 3.159 -13.950 1.00 87.88 102 ASN A N 1
ATOM 728 C CA . ASN A 1 102 ? 9.513 3.968 -14.959 1.00 87.88 102 ASN A CA 1
ATOM 729 C C . ASN A 1 102 ? 9.984 5.424 -14.861 1.00 87.88 102 ASN A C 1
ATOM 731 O O . ASN A 1 102 ? 9.854 6.037 -13.798 1.00 87.88 102 ASN A O 1
ATOM 735 N N . PRO A 1 103 ? 10.491 6.027 -15.949 1.00 87.38 103 PRO A N 1
ATOM 736 C CA . PRO A 1 103 ? 10.966 7.405 -15.931 1.00 87.38 103 PRO A CA 1
ATOM 737 C C . PRO A 1 103 ? 9.820 8.390 -15.662 1.00 87.38 103 PRO A C 1
ATOM 739 O O . PRO A 1 103 ? 8.726 8.250 -16.205 1.00 87.38 103 PRO A O 1
ATOM 742 N N . GLY A 1 104 ? 10.087 9.425 -14.865 1.00 86.25 104 GLY A N 1
ATOM 743 C CA . GLY A 1 104 ? 9.124 10.487 -14.555 1.00 86.25 104 GLY A CA 1
ATOM 744 C C . GLY A 1 104 ? 9.037 10.783 -13.060 1.00 86.25 104 GLY A C 1
ATOM 745 O O . GLY A 1 104 ? 9.444 9.976 -12.237 1.00 86.25 104 GLY A O 1
ATOM 746 N N . ALA A 1 105 ? 8.525 11.959 -12.696 1.00 81.44 105 ALA A N 1
ATOM 747 C CA . ALA A 1 105 ? 8.407 12.372 -11.292 1.00 81.44 105 ALA A CA 1
ATOM 748 C C . ALA A 1 105 ? 7.152 11.821 -10.580 1.00 81.44 105 ALA A C 1
ATOM 750 O O . ALA A 1 105 ? 7.079 11.879 -9.359 1.00 81.44 105 ALA A O 1
ATOM 751 N N . ALA A 1 106 ? 6.186 11.298 -11.340 1.00 84.62 106 ALA A N 1
ATOM 752 C CA . ALA A 1 106 ? 4.932 10.701 -10.871 1.00 84.62 106 ALA A CA 1
ATOM 753 C C . ALA A 1 106 ? 4.527 9.575 -11.841 1.00 84.62 106 ALA A C 1
ATOM 755 O O . ALA A 1 106 ? 3.514 9.655 -12.536 1.00 84.62 106 ALA A O 1
ATOM 756 N N . SER A 1 107 ? 5.413 8.592 -11.993 1.00 86.88 107 SER A N 1
ATOM 757 C CA . SER A 1 107 ? 5.286 7.481 -12.950 1.00 86.88 107 SER A CA 1
ATOM 758 C C . SER A 1 107 ? 4.759 6.194 -12.311 1.00 86.88 107 SER A C 1
ATOM 760 O O . SER A 1 107 ? 4.558 5.205 -13.013 1.00 86.88 107 SER A O 1
ATOM 762 N N . ALA A 1 108 ? 4.540 6.205 -10.996 1.00 88.94 108 ALA A N 1
ATOM 763 C CA . ALA A 1 108 ? 3.839 5.160 -10.269 1.00 88.94 108 ALA A CA 1
ATOM 764 C C . ALA A 1 108 ? 3.042 5.748 -9.097 1.00 88.94 108 ALA A C 1
ATOM 766 O O . ALA A 1 108 ? 3.325 6.853 -8.632 1.00 88.94 108 ALA A O 1
ATOM 767 N N . ARG A 1 109 ? 2.051 5.001 -8.614 1.00 89.19 109 ARG A N 1
ATOM 768 C CA . ARG A 1 109 ? 1.211 5.328 -7.462 1.00 89.19 109 ARG A CA 1
ATOM 769 C C . ARG A 1 109 ? 1.256 4.198 -6.448 1.00 89.19 109 ARG A C 1
ATOM 771 O O . ARG A 1 109 ? 0.992 3.051 -6.794 1.00 89.19 109 ARG A O 1
ATOM 778 N N . ILE A 1 110 ? 1.533 4.541 -5.196 1.00 89.56 110 ILE A N 1
ATOM 779 C CA . ILE A 1 110 ? 1.350 3.664 -4.043 1.00 89.56 110 ILE A CA 1
ATOM 780 C C . ILE A 1 110 ? -0.077 3.846 -3.528 1.00 89.56 110 ILE A C 1
ATOM 782 O O . ILE A 1 110 ? -0.532 4.974 -3.326 1.00 89.56 110 ILE A O 1
ATOM 786 N N . CYS A 1 111 ? -0.763 2.733 -3.315 1.00 89.12 111 CYS A N 1
ATOM 787 C CA . CYS A 1 111 ? -2.111 2.634 -2.781 1.00 89.12 111 CYS A CA 1
ATOM 788 C C . CYS A 1 111 ? -2.052 1.876 -1.460 1.00 89.12 111 CYS A C 1
ATOM 790 O O . CYS A 1 111 ? -1.520 0.771 -1.423 1.00 89.12 111 CYS A O 1
ATOM 792 N N . GLY A 1 112 ? -2.605 2.437 -0.394 1.00 86.75 112 GLY A N 1
ATOM 793 C CA . GLY A 1 112 ? -2.705 1.761 0.890 1.00 86.75 112 GLY A CA 1
ATOM 794 C C . GLY A 1 112 ? -4.135 1.696 1.380 1.00 86.75 112 GLY A C 1
ATOM 795 O O . GLY A 1 112 ? -4.913 2.629 1.182 1.00 86.75 112 GLY A O 1
ATOM 796 N N . PHE A 1 113 ? -4.436 0.596 2.051 1.00 86.69 113 PHE A N 1
ATOM 797 C CA . PHE A 1 113 ? -5.727 0.269 2.621 1.00 86.69 113 PHE A CA 1
ATOM 798 C C . PHE A 1 113 ? -5.515 -0.225 4.054 1.00 86.69 113 PHE A C 1
ATOM 800 O O . PHE A 1 113 ? -4.645 -1.068 4.269 1.00 86.69 113 PHE A O 1
ATOM 807 N N . ILE A 1 114 ? -6.255 0.297 5.029 1.00 84.94 114 ILE A N 1
ATOM 808 C CA . ILE A 1 114 ? -6.227 -0.164 6.426 1.00 84.94 114 ILE A CA 1
ATOM 809 C C . ILE A 1 114 ? -7.663 -0.225 6.927 1.00 84.94 114 ILE A C 1
ATOM 811 O O . ILE A 1 114 ? -8.335 0.800 6.958 1.00 84.94 114 ILE A O 1
ATOM 815 N N . ASP A 1 115 ? -8.112 -1.407 7.337 1.00 83.31 115 ASP A N 1
ATOM 816 C CA . ASP A 1 115 ? -9.421 -1.591 7.964 1.00 83.31 115 ASP A CA 1
ATOM 817 C C . ASP A 1 115 ? -9.307 -1.212 9.451 1.00 83.31 115 ASP A C 1
ATOM 819 O O . ASP A 1 115 ? -8.803 -1.981 10.280 1.00 83.31 115 ASP A O 1
ATOM 823 N N . TYR A 1 116 ? -9.680 0.028 9.782 1.00 82.81 116 TYR A N 1
ATOM 824 C CA . TYR A 1 116 ? -9.573 0.541 11.150 1.00 82.81 116 TYR A CA 1
ATOM 825 C C . TYR A 1 116 ? -10.748 0.117 12.021 1.00 82.81 116 TYR A C 1
ATOM 827 O O . TYR A 1 116 ? -10.592 0.021 13.245 1.00 82.81 116 TYR A O 1
ATOM 835 N N . ASN A 1 117 ? -11.920 -0.069 11.417 1.00 83.38 117 ASN A N 1
ATOM 836 C CA . ASN A 1 117 ? -13.161 -0.346 12.130 1.00 83.38 117 ASN A CA 1
ATOM 837 C C . ASN A 1 117 ? -13.452 -1.859 12.267 1.00 83.38 117 ASN A C 1
ATOM 839 O O . ASN A 1 117 ? -14.323 -2.230 13.057 1.00 83.38 117 ASN A O 1
ATOM 843 N N . GLY A 1 118 ? -12.690 -2.709 11.576 1.00 78.44 118 GLY A N 1
ATOM 844 C CA . GLY A 1 118 ? -12.767 -4.167 11.617 1.00 78.44 118 GLY A CA 1
ATOM 845 C C . GLY A 1 118 ? -14.007 -4.738 10.931 1.00 78.44 118 GLY A C 1
ATOM 846 O O . GLY A 1 118 ? -14.462 -5.819 11.317 1.00 78.44 118 GLY A O 1
ATOM 847 N N . ASP A 1 119 ? -14.609 -4.016 9.983 1.00 82.31 119 ASP A N 1
ATOM 848 C CA . ASP A 1 119 ? -15.841 -4.437 9.308 1.00 82.31 119 ASP A CA 1
ATOM 849 C C . ASP A 1 119 ? -15.605 -5.322 8.070 1.00 82.31 119 ASP A C 1
ATOM 851 O O . ASP A 1 119 ? -16.562 -5.870 7.511 1.00 82.31 119 ASP A O 1
ATOM 855 N N . GLY A 1 120 ? -14.340 -5.538 7.697 1.00 77.88 120 GLY A N 1
ATOM 856 C CA . GLY A 1 120 ? -13.941 -6.394 6.586 1.00 77.88 120 GLY A CA 1
ATOM 857 C C . GLY A 1 120 ? -13.899 -5.689 5.231 1.00 77.88 120 GLY A C 1
ATOM 858 O O . GLY A 1 120 ? -13.690 -6.363 4.220 1.00 77.88 120 GLY A O 1
ATOM 859 N N . VAL A 1 121 ? -14.095 -4.368 5.174 1.00 81.12 121 VAL A N 1
ATOM 860 C CA . VAL A 1 121 ? -13.940 -3.564 3.954 1.00 81.12 121 VAL A CA 1
ATOM 861 C C . VAL A 1 121 ? -13.021 -2.359 4.189 1.00 81.12 121 VAL A C 1
ATOM 863 O O . VAL A 1 121 ? -12.746 -1.980 5.314 1.00 81.12 121 VAL A O 1
ATOM 866 N N . PHE A 1 122 ? -12.516 -1.758 3.108 1.00 83.00 122 PHE A N 1
ATOM 867 C CA . PHE A 1 122 ? -11.643 -0.573 3.159 1.00 83.00 122 PHE A CA 1
ATOM 868 C C . PHE A 1 122 ? -12.387 0.678 2.670 1.00 83.00 122 PHE A C 1
ATOM 870 O O . PHE A 1 122 ? -12.017 1.289 1.665 1.00 83.00 122 PHE A O 1
ATOM 877 N N . ALA A 1 123 ? -13.511 0.999 3.307 1.00 84.62 123 ALA A N 1
ATOM 878 C CA . ALA A 1 123 ? -14.445 2.036 2.847 1.00 84.62 123 ALA A CA 1
ATOM 879 C C . ALA A 1 123 ? -14.752 3.111 3.905 1.00 84.62 123 ALA A C 1
ATOM 881 O O . ALA A 1 123 ? -15.478 4.073 3.637 1.00 84.62 123 ALA A O 1
ATOM 882 N N . GLY A 1 124 ? -14.219 2.950 5.108 1.00 81.62 124 GLY A N 1
ATOM 883 C CA . GLY A 1 124 ? -14.345 3.861 6.227 1.00 81.62 124 GLY A CA 1
ATOM 884 C C . GLY A 1 124 ? -13.488 5.119 6.098 1.00 81.62 124 GLY A C 1
ATOM 885 O O . GLY A 1 124 ? -12.693 5.324 5.176 1.00 81.62 124 GLY A O 1
ATOM 886 N N . ALA A 1 125 ? -13.667 6.015 7.068 1.00 82.56 125 ALA A N 1
ATOM 887 C CA . ALA A 1 125 ? -12.885 7.239 7.143 1.00 82.56 125 ALA A CA 1
ATOM 888 C C . ALA A 1 125 ? -11.400 6.910 7.337 1.00 82.56 125 ALA A C 1
ATOM 890 O O . ALA A 1 125 ? -11.061 6.130 8.219 1.00 82.56 125 ALA A O 1
ATOM 891 N N . ALA A 1 126 ? -10.530 7.555 6.555 1.00 85.69 126 ALA A N 1
ATOM 892 C CA . ALA A 1 126 ? -9.082 7.351 6.605 1.00 85.69 126 ALA A CA 1
ATOM 893 C C . ALA A 1 126 ? -8.613 5.921 6.269 1.00 85.69 126 ALA A C 1
ATOM 895 O O . ALA A 1 126 ? -7.444 5.630 6.463 1.00 85.69 126 ALA A O 1
ATOM 896 N N . GLU A 1 127 ? -9.455 5.043 5.718 1.00 89.19 127 GLU A N 1
ATOM 897 C CA . GLU A 1 127 ? -9.058 3.656 5.412 1.00 89.19 127 GLU A CA 1
ATOM 898 C C . GLU A 1 127 ? -8.294 3.505 4.097 1.00 89.19 127 GLU A C 1
ATOM 900 O O . GLU A 1 127 ? -7.732 2.450 3.833 1.00 89.19 127 GLU A O 1
ATOM 905 N N . THR A 1 128 ? -8.223 4.561 3.285 1.00 90.75 128 THR A N 1
ATOM 906 C CA . THR A 1 128 ? -7.487 4.579 2.016 1.00 90.75 128 THR A CA 1
ATOM 907 C C . THR A 1 128 ? -6.501 5.739 1.972 1.00 90.75 128 THR A C 1
ATOM 909 O O . THR A 1 128 ? -6.862 6.866 2.321 1.00 90.75 128 THR A O 1
ATOM 912 N N . ALA A 1 129 ? -5.299 5.500 1.457 1.00 91.12 129 ALA A N 1
ATOM 913 C CA . ALA A 1 129 ? -4.304 6.534 1.193 1.00 91.12 129 ALA A CA 1
ATOM 914 C C . ALA A 1 129 ? -3.598 6.288 -0.141 1.00 91.12 129 ALA A C 1
ATOM 916 O O . ALA A 1 129 ? -3.398 5.146 -0.552 1.00 91.12 129 ALA A O 1
ATOM 917 N N . THR A 1 130 ? -3.188 7.365 -0.813 1.00 92.75 130 THR A N 1
ATOM 918 C CA . THR A 1 130 ? -2.502 7.285 -2.109 1.00 92.75 130 THR A CA 1
ATOM 919 C C . THR A 1 130 ? -1.323 8.243 -2.171 1.00 92.75 130 THR A C 1
ATOM 921 O O . THR A 1 130 ? -1.433 9.371 -1.688 1.00 92.75 130 THR A O 1
ATOM 924 N N . LEU A 1 131 ? -0.234 7.842 -2.823 1.00 92.94 131 LEU A N 1
ATOM 925 C CA . LEU A 1 131 ? 0.923 8.704 -3.061 1.00 92.94 131 LEU A CA 1
ATOM 926 C C . LEU A 1 131 ? 1.554 8.412 -4.423 1.00 92.94 131 LEU A C 1
ATOM 928 O O . LEU A 1 131 ? 1.909 7.271 -4.703 1.00 92.94 131 LEU A O 1
ATOM 932 N N . ASP A 1 132 ? 1.744 9.447 -5.239 1.00 92.88 132 ASP A N 1
ATOM 933 C CA . ASP A 1 132 ? 2.512 9.328 -6.479 1.00 92.88 132 ASP A CA 1
ATOM 934 C C . ASP A 1 132 ? 4.011 9.365 -6.186 1.00 92.88 132 ASP A C 1
ATOM 936 O O . ASP A 1 132 ? 4.497 10.219 -5.440 1.00 92.88 132 ASP A O 1
ATOM 940 N N . VAL A 1 133 ? 4.742 8.439 -6.799 1.00 91.75 133 VAL A N 1
ATOM 941 C CA . VAL A 1 133 ? 6.190 8.307 -6.681 1.00 91.75 133 VAL A CA 1
ATOM 942 C C . VAL A 1 133 ? 6.855 8.406 -8.051 1.00 91.75 133 VAL A C 1
ATOM 944 O O . VAL A 1 133 ? 6.313 8.003 -9.086 1.00 91.75 133 VAL A O 1
ATOM 947 N N . GLY A 1 134 ? 8.044 9.000 -8.057 1.00 91.56 134 GLY A N 1
ATOM 948 C CA . GLY A 1 134 ? 8.858 9.147 -9.255 1.00 91.56 134 GLY A CA 1
ATOM 949 C C . GLY A 1 134 ? 9.749 7.939 -9.508 1.00 91.56 134 GLY A C 1
ATOM 950 O O . GLY A 1 134 ? 9.730 6.962 -8.765 1.00 91.56 134 GLY A O 1
ATOM 951 N N . SER A 1 135 ? 10.543 8.024 -10.567 1.00 92.44 135 SER A N 1
ATOM 952 C CA . SER A 1 135 ? 11.566 7.042 -10.910 1.00 92.44 135 SER A CA 1
ATOM 953 C C . SER A 1 135 ? 12.633 6.924 -9.822 1.00 92.44 135 SER A C 1
ATOM 955 O O . SER A 1 135 ? 13.080 7.942 -9.284 1.00 92.44 135 SER A O 1
ATOM 957 N N . GLY A 1 136 ? 13.132 5.711 -9.613 1.00 91.69 136 GLY A N 1
ATOM 958 C CA . GLY A 1 136 ? 14.180 5.387 -8.653 1.00 91.69 136 GLY A CA 1
ATOM 959 C C . GLY A 1 136 ? 13.665 4.531 -7.502 1.00 91.69 136 GLY A C 1
ATOM 960 O O . GLY A 1 136 ? 12.529 4.065 -7.509 1.00 91.69 136 GLY A O 1
ATOM 961 N N . SER A 1 137 ? 14.530 4.325 -6.517 1.00 90.88 137 SER A N 1
ATOM 962 C CA . SER A 1 137 ? 14.231 3.560 -5.310 1.00 90.88 137 SER A CA 1
ATOM 963 C C . SER A 1 137 ? 14.329 4.446 -4.073 1.00 90.88 137 SER A C 1
ATOM 965 O O . SER A 1 137 ? 15.214 5.305 -3.990 1.00 90.88 137 SER A O 1
ATOM 967 N N . GLY A 1 138 ? 13.478 4.214 -3.080 1.00 90.69 138 GLY A N 1
ATOM 968 C CA . GLY A 1 138 ? 13.552 4.931 -1.812 1.00 90.69 138 GLY A CA 1
ATOM 969 C C . GLY A 1 138 ? 12.433 4.568 -0.848 1.00 90.69 138 GLY A C 1
ATOM 970 O O . GLY A 1 138 ? 11.640 3.669 -1.102 1.00 90.69 138 GLY A O 1
ATOM 971 N N . THR A 1 139 ? 12.369 5.300 0.261 1.00 93.19 139 THR A N 1
ATOM 972 C CA . THR A 1 139 ? 11.301 5.170 1.257 1.00 93.19 139 THR A CA 1
ATOM 973 C C . THR A 1 139 ? 10.473 6.443 1.282 1.00 93.19 139 THR A C 1
ATOM 975 O O . THR A 1 139 ? 11.018 7.547 1.350 1.00 93.19 139 THR A O 1
ATOM 978 N N . VAL A 1 140 ? 9.155 6.286 1.254 1.00 94.88 140 VAL A N 1
ATOM 979 C CA . VAL A 1 140 ? 8.180 7.374 1.352 1.00 94.88 140 VAL A CA 1
ATOM 980 C C . VAL A 1 140 ? 7.218 7.123 2.503 1.00 94.88 140 VAL A C 1
ATOM 982 O O . VAL A 1 140 ? 7.071 5.997 2.970 1.00 94.88 140 VAL A O 1
ATOM 985 N N . THR A 1 141 ? 6.559 8.183 2.965 1.00 95.94 141 THR A N 1
ATOM 986 C CA . THR A 1 141 ? 5.519 8.085 3.991 1.00 95.94 141 THR A CA 1
ATOM 987 C C . THR A 1 141 ? 4.155 8.196 3.332 1.00 95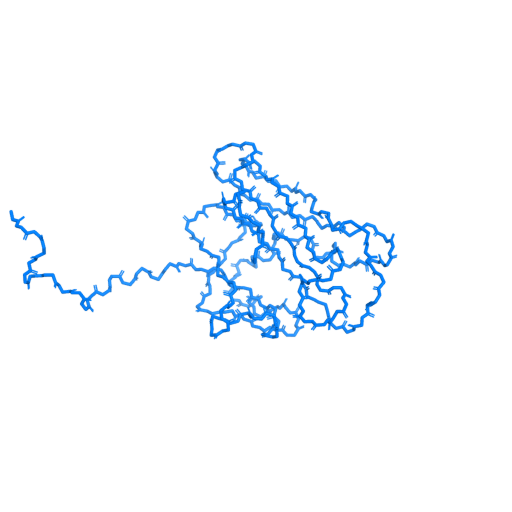.94 141 THR A C 1
ATOM 989 O O . THR A 1 141 ? 3.787 9.263 2.840 1.00 95.94 141 THR A O 1
ATOM 992 N N . LEU A 1 142 ? 3.393 7.108 3.364 1.00 93.69 142 LEU A N 1
ATOM 993 C CA . LEU A 1 142 ? 1.982 7.097 3.018 1.00 93.69 142 LEU A CA 1
ATOM 994 C C . LEU A 1 142 ? 1.174 7.578 4.229 1.00 93.69 142 LEU A C 1
ATOM 996 O O . LEU A 1 142 ? 1.300 7.026 5.322 1.00 93.69 142 LEU A O 1
ATOM 1000 N N . SER A 1 143 ? 0.375 8.632 4.058 1.00 95.12 143 SER A N 1
ATOM 1001 C CA . SER A 1 143 ? -0.401 9.220 5.154 1.00 95.12 143 SER A CA 1
ATOM 1002 C C . SER A 1 143 ? -1.888 8.948 4.978 1.00 95.12 143 SER A C 1
ATOM 1004 O O . SER A 1 143 ? -2.498 9.405 4.014 1.00 95.12 143 SER A O 1
ATOM 1006 N N . PHE A 1 144 ? -2.469 8.254 5.951 1.00 91.81 144 PHE A N 1
ATOM 1007 C CA . PHE A 1 144 ? -3.907 8.010 6.072 1.00 91.81 144 PHE A CA 1
ATOM 1008 C C . PHE A 1 144 ? -4.628 9.153 6.810 1.00 91.81 144 PHE A C 1
ATOM 1010 O O . PHE A 1 144 ? -5.836 9.113 7.013 1.00 91.81 144 PHE A O 1
ATOM 1017 N N . GLY A 1 145 ? -3.913 10.212 7.208 1.00 92.75 145 GLY A N 1
ATOM 1018 C CA . GLY A 1 145 ? -4.472 11.308 7.997 1.00 92.75 145 GLY A CA 1
ATOM 1019 C C . GLY A 1 145 ? -4.517 10.977 9.489 1.00 92.75 145 GLY A C 1
ATOM 1020 O O . GLY A 1 145 ? -3.557 10.442 10.036 1.00 92.75 145 GLY A O 1
ATOM 1021 N N . THR A 1 146 ? -5.593 11.354 10.178 1.00 92.38 146 THR A N 1
ATOM 1022 C CA . THR A 1 146 ? -5.763 11.070 11.611 1.00 92.38 146 THR A CA 1
ATOM 1023 C C . THR A 1 146 ? -6.462 9.734 11.802 1.00 92.38 146 THR A C 1
ATOM 1025 O O . THR A 1 146 ? -7.527 9.522 11.227 1.00 92.38 146 THR A O 1
ATOM 1028 N N . VAL A 1 147 ? -5.904 8.864 12.647 1.00 89.06 147 VAL A N 1
ATOM 1029 C CA . VAL A 1 147 ? -6.477 7.532 12.876 1.00 89.06 147 VAL A CA 1
ATOM 1030 C C . VAL A 1 147 ? -7.863 7.670 13.543 1.00 89.06 147 VAL A C 1
ATOM 1032 O O . VAL A 1 147 ? -7.953 8.272 14.627 1.00 89.06 147 VAL A O 1
ATOM 1035 N N . PRO A 1 148 ? -8.949 7.170 12.916 1.00 87.94 148 PRO A N 1
ATOM 1036 C CA . PRO A 1 148 ? -10.330 7.401 13.354 1.00 87.94 148 PRO A CA 1
ATOM 1037 C C . PRO A 1 148 ? -10.654 6.635 14.647 1.00 87.94 148 PRO A C 1
ATOM 1039 O O . PRO A 1 148 ? -9.930 5.712 14.997 1.00 87.94 148 PRO A O 1
ATOM 1042 N N . PRO A 1 149 ? -11.711 6.981 15.403 1.00 82.25 149 PRO A N 1
ATOM 1043 C CA . PRO A 1 149 ? -12.220 6.136 16.488 1.00 82.25 149 PRO A CA 1
ATOM 1044 C C . PRO A 1 149 ? -12.950 4.894 15.936 1.00 82.25 149 PRO A C 1
ATOM 1046 O O . PRO A 1 149 ? -13.422 4.923 14.806 1.00 82.25 149 PRO A O 1
ATOM 1049 N N . GLY A 1 150 ? -13.125 3.843 16.752 1.00 71.81 150 GLY A N 1
ATOM 1050 C CA . GLY A 1 150 ? -13.954 2.677 16.380 1.00 71.81 150 GLY A CA 1
ATOM 1051 C C . GLY A 1 150 ? -13.241 1.325 16.255 1.00 71.81 150 GLY A C 1
ATOM 1052 O O . GLY A 1 150 ? -13.820 0.405 15.701 1.00 71.81 150 GLY A O 1
ATOM 1053 N N . TYR A 1 151 ? -12.027 1.185 16.790 1.00 72.12 151 TYR A N 1
ATOM 1054 C CA . TYR A 1 151 ? -11.237 -0.057 16.760 1.00 72.12 151 TYR A CA 1
ATOM 1055 C C . TYR A 1 151 ? -11.943 -1.210 17.467 1.00 72.12 151 TYR A C 1
ATOM 1057 O O . TYR A 1 151 ? -12.051 -1.218 18.699 1.00 72.12 151 TYR A O 1
ATOM 1065 N N . VAL A 1 152 ? -12.353 -2.222 16.709 1.00 56.97 152 VAL A N 1
ATOM 1066 C CA . VAL A 1 152 ? -12.835 -3.489 17.256 1.00 56.97 152 VAL A CA 1
ATOM 1067 C C . VAL A 1 152 ? -12.280 -4.627 16.400 1.00 56.97 152 VAL A C 1
ATOM 1069 O O . VAL A 1 152 ? -12.438 -4.620 15.191 1.00 56.97 152 VAL A O 1
ATOM 1072 N N . GLY A 1 153 ? -11.651 -5.626 17.024 1.00 56.09 153 GLY A N 1
ATOM 1073 C CA . GLY A 1 153 ? -11.236 -6.855 16.334 1.00 56.09 153 GLY A CA 1
ATOM 1074 C C . GLY A 1 153 ? -9.854 -6.824 15.665 1.00 56.09 153 GLY A C 1
ATOM 1075 O O . GLY A 1 153 ? -8.995 -6.001 15.991 1.00 56.09 153 GLY A O 1
ATOM 1076 N N . ALA A 1 154 ? -9.625 -7.818 14.800 1.00 57.03 154 ALA A N 1
ATOM 1077 C CA . ALA A 1 154 ? -8.410 -7.950 14.000 1.00 57.03 154 ALA A CA 1
ATOM 1078 C C . ALA A 1 154 ? -8.379 -6.879 12.902 1.00 57.03 154 ALA A C 1
ATOM 1080 O O . ALA A 1 154 ? -9.426 -6.479 12.406 1.00 57.03 154 ALA A O 1
ATOM 1081 N N . ARG A 1 155 ? -7.178 -6.419 12.547 1.00 71.75 155 ARG A N 1
ATOM 1082 C CA . ARG A 1 155 ? -6.955 -5.349 11.571 1.00 71.75 155 ARG A CA 1
ATOM 1083 C C . ARG A 1 155 ? -6.068 -5.879 10.471 1.00 71.75 1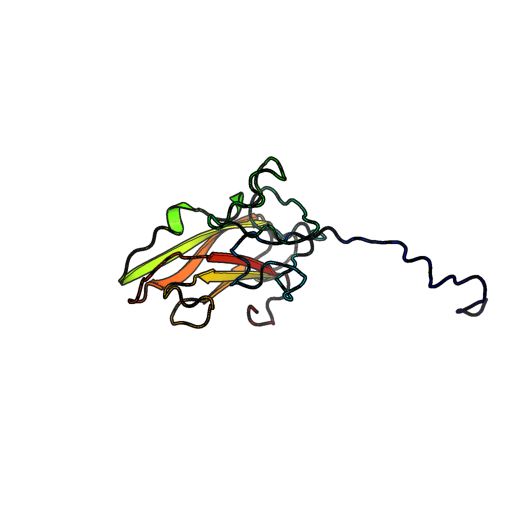55 ARG A C 1
ATOM 1085 O O . ARG A 1 155 ? -5.081 -6.546 10.768 1.00 71.75 155 ARG A O 1
ATOM 1092 N N . TYR A 1 156 ? -6.401 -5.522 9.244 1.00 76.38 156 TYR A N 1
ATOM 1093 C CA . TYR A 1 156 ? -5.618 -5.898 8.083 1.00 76.38 156 TYR A CA 1
ATOM 1094 C C . TYR A 1 156 ? -5.298 -4.648 7.289 1.00 76.38 156 TYR A C 1
ATOM 1096 O O . TYR A 1 156 ? -6.104 -3.719 7.192 1.00 76.38 156 TYR A O 1
ATOM 1104 N N . ALA A 1 157 ? -4.081 -4.621 6.774 1.00 79.00 157 ALA A N 1
ATOM 1105 C CA . ALA A 1 157 ? -3.612 -3.585 5.888 1.00 79.00 157 ALA A CA 1
ATOM 1106 C C . ALA A 1 157 ? -3.253 -4.225 4.553 1.00 79.00 157 ALA A C 1
ATOM 1108 O O . ALA A 1 157 ? -2.902 -5.399 4.486 1.00 79.00 157 ALA A O 1
ATOM 1109 N N . ARG A 1 158 ? -3.340 -3.441 3.487 1.00 82.31 158 ARG A N 1
ATOM 1110 C CA . ARG A 1 158 ? -2.878 -3.836 2.165 1.00 82.31 158 ARG A CA 1
ATOM 1111 C C . ARG A 1 158 ? -2.212 -2.643 1.516 1.00 82.31 158 ARG A C 1
ATOM 1113 O O . ARG A 1 158 ? -2.840 -1.593 1.394 1.00 82.31 158 ARG A O 1
ATOM 1120 N N . ILE A 1 159 ? -0.966 -2.793 1.089 1.00 82.69 159 ILE A N 1
ATOM 1121 C CA . ILE A 1 159 ? -0.230 -1.759 0.360 1.00 82.69 159 ILE A CA 1
ATOM 1122 C C . ILE A 1 159 ? 0.105 -2.309 -1.026 1.00 82.69 159 ILE A C 1
ATOM 1124 O O . ILE A 1 159 ? 0.432 -3.479 -1.163 1.00 82.69 159 ILE A O 1
ATOM 1128 N N . ARG A 1 160 ? -0.029 -1.487 -2.066 1.00 83.94 160 ARG A N 1
ATOM 1129 C CA . ARG A 1 160 ? 0.256 -1.854 -3.458 1.00 83.94 160 ARG A CA 1
ATOM 1130 C C . ARG A 1 160 ? 0.946 -0.716 -4.187 1.00 83.94 160 ARG A C 1
ATOM 1132 O O . ARG A 1 160 ? 0.791 0.444 -3.808 1.00 83.94 160 ARG A O 1
ATOM 1139 N N . ILE A 1 161 ? 1.615 -1.033 -5.291 1.00 84.00 161 ILE A N 1
ATOM 1140 C CA . ILE A 1 161 ? 2.157 -0.049 -6.231 1.00 84.00 161 ILE A CA 1
ATOM 1141 C C . ILE A 1 161 ? 1.668 -0.321 -7.658 1.00 84.00 161 ILE A C 1
ATOM 1143 O O . ILE A 1 161 ? 1.605 -1.466 -8.091 1.00 84.00 161 ILE A O 1
ATOM 1147 N N . SER A 1 162 ? 1.311 0.730 -8.395 1.00 85.31 162 SER A N 1
ATOM 1148 C CA . SER A 1 162 ? 0.818 0.664 -9.777 1.00 85.31 162 SER A CA 1
ATOM 1149 C C . SER A 1 162 ? 1.564 1.652 -10.666 1.00 85.31 162 SER A C 1
ATOM 1151 O O . SER A 1 162 ? 1.854 2.765 -10.238 1.00 85.31 162 SER A O 1
ATOM 1153 N N . SER A 1 163 ? 1.842 1.289 -11.920 1.00 83.94 163 SER A N 1
ATOM 1154 C CA . SER A 1 163 ? 2.361 2.227 -12.928 1.00 83.94 163 SER A CA 1
ATOM 1155 C C . SER A 1 163 ? 1.291 3.183 -13.469 1.00 83.94 163 SER A C 1
ATOM 1157 O O . SER A 1 163 ? 1.611 4.123 -14.192 1.00 83.94 163 SER A O 1
ATOM 1159 N N . ASP A 1 164 ? 0.016 2.933 -13.165 1.00 79.50 164 ASP A N 1
ATOM 1160 C CA . ASP A 1 164 ? -1.099 3.785 -13.568 1.00 79.50 164 ASP A CA 1
ATOM 1161 C C . ASP A 1 164 ? -1.415 4.807 -12.469 1.00 79.50 164 ASP A C 1
ATOM 1163 O O . ASP A 1 164 ? -2.003 4.486 -11.434 1.00 79.50 164 ASP A O 1
ATOM 1167 N N . THR A 1 165 ? -1.022 6.059 -12.698 1.00 74.94 165 THR A N 1
ATOM 1168 C CA . THR A 1 165 ? -1.316 7.193 -11.806 1.00 74.94 165 THR A CA 1
ATOM 1169 C C . THR A 1 165 ? -2.653 7.878 -12.123 1.00 74.94 165 THR A C 1
ATOM 1171 O O . THR A 1 165 ? -3.073 8.792 -11.405 1.00 74.94 165 THR A O 1
ATOM 1174 N N . GLY A 1 166 ? -3.351 7.458 -13.182 1.00 65.50 166 GLY A N 1
ATOM 1175 C CA . GLY A 1 166 ? -4.615 8.038 -13.643 1.00 65.50 166 GLY A CA 1
ATOM 1176 C C . GLY A 1 166 ? -5.862 7.382 -13.051 1.00 65.50 166 GLY A C 1
ATOM 1177 O O . GLY A 1 166 ? -6.925 8.006 -13.038 1.00 65.50 166 GLY A O 1
ATOM 1178 N N . VAL A 1 167 ? -5.745 6.158 -12.537 1.00 64.19 167 VAL A N 1
ATOM 1179 C CA . VAL A 1 167 ? -6.865 5.402 -11.960 1.00 64.19 167 VAL A CA 1
ATOM 1180 C C . VAL A 1 167 ? -6.859 5.517 -10.431 1.00 64.19 167 VAL A C 1
ATOM 1182 O O . VAL A 1 167 ? -5.811 5.588 -9.783 1.00 64.19 167 VAL A O 1
ATOM 1185 N N . ALA A 1 168 ? -8.056 5.611 -9.846 1.00 61.19 168 ALA A N 1
ATOM 1186 C CA . ALA A 1 168 ? -8.225 5.544 -8.399 1.00 61.19 168 ALA A CA 1
ATOM 1187 C C . ALA A 1 168 ? -7.809 4.154 -7.900 1.00 61.19 168 ALA A C 1
ATOM 1189 O O . ALA A 1 168 ? -8.070 3.157 -8.568 1.00 61.19 168 ALA A O 1
ATOM 1190 N N . CYS A 1 169 ? -7.177 4.087 -6.732 1.00 66.06 169 CYS A N 1
ATOM 1191 C CA . CYS A 1 169 ? -6.841 2.812 -6.109 1.00 66.06 169 CYS A CA 1
ATOM 1192 C C . CYS A 1 169 ? -8.121 1.983 -5.917 1.00 66.06 169 CYS A C 1
ATOM 1194 O O . CYS A 1 169 ? -9.053 2.454 -5.264 1.00 66.06 169 CYS A O 1
ATOM 1196 N N . ALA A 1 170 ? -8.164 0.797 -6.527 1.00 53.53 170 ALA A N 1
ATOM 1197 C CA . ALA A 1 170 ? -9.263 -0.164 -6.446 1.00 53.53 170 ALA A CA 1
ATOM 1198 C C . ALA A 1 170 ? -8.805 -1.448 -5.745 1.00 53.53 170 ALA A C 1
ATOM 1200 O O . ALA A 1 170 ? -7.645 -1.878 -5.963 1.00 53.53 170 ALA A O 1
#

Secondary structure (DSSP, 8-state):
-PSS-TT--TT--------EE---S-GGG--SGGGT---EETTSS-EESS-----SS----TTS-SSTTSSSS-SGGGB-GGGG---TTSEEEEEEEEEE-S-STTSEEEEEEE-SS-SSSS-STT-EEEEEE-SEEEEEEEEEEEPPS---S---EEEEEES-SSSPP-

Foldseek 3Di:
DDPDDPVDDPVDDVPCVQFWAFWAAACLLVRWVVSVGDTHGPPDLKAWADDDHGDPTYQHDLVSCRCVPPDPPDRVNQWDVVLVPDDAFDWSKIKGKTAAQDADQQQKKKKKAKDQQPPSDRPDQLRIWMDGGHHGIDIDITTSGGRHDHHDDRMDMDMTMGSDPPDDDD